Protein AF-A0A7X9KR32-F1 (afdb_monomer)

Foldseek 3Di:
DPPPPPVVVVVVVVVVVVVLVVQLVVQLVVLVVVCVVVVPPDSVSNPVSNVVVVVVVVVVVCVVPDDDD

pLDDT: mea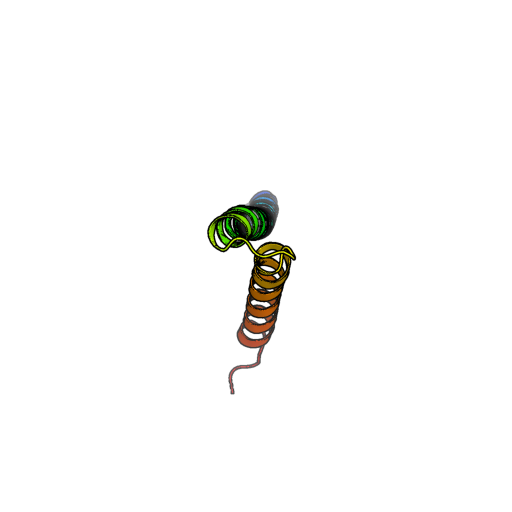n 89.69, std 11.53, range [41.94, 97.69]

Mean predicted aligned error: 6.06 Å

Structure (mmCIF, N/CA/C/O backbone):
dat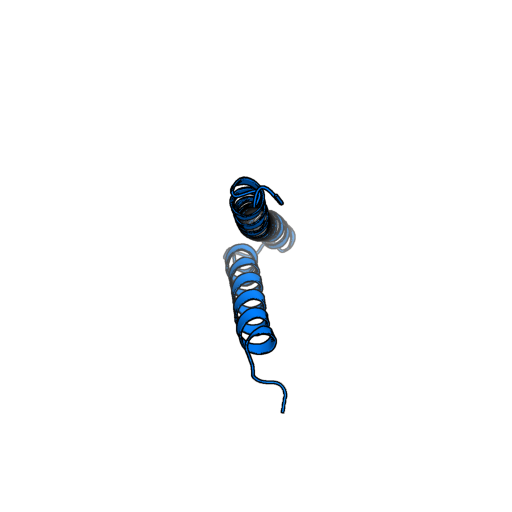a_AF-A0A7X9KR32-F1
#
_entry.id   AF-A0A7X9KR32-F1
#
loop_
_atom_site.group_PDB
_atom_site.id
_atom_site.type_symbol
_atom_site.label_atom_id
_atom_site.label_alt_id
_atom_site.label_comp_id
_atom_site.label_asym_id
_atom_site.label_entity_id
_atom_site.label_seq_id
_atom_site.pdbx_PDB_ins_code
_atom_site.Cartn_x
_atom_site.Cartn_y
_atom_site.Cartn_z
_atom_site.occupancy
_atom_site.B_iso_or_equiv
_atom_site.auth_seq_id
_atom_site.auth_comp_id
_atom_site.auth_asym_id
_atom_site.auth_atom_id
_atom_site.pdbx_PDB_model_num
ATOM 1 N N . MET A 1 1 ? 24.600 12.944 -27.011 1.00 41.94 1 MET A N 1
ATOM 2 C CA . MET A 1 1 ? 24.774 11.751 -26.149 1.00 41.94 1 MET A CA 1
ATOM 3 C C . MET A 1 1 ? 23.667 11.740 -25.099 1.00 41.94 1 MET A C 1
ATOM 5 O O . MET A 1 1 ? 23.686 12.573 -24.204 1.00 41.94 1 MET A O 1
ATOM 9 N N . ASN A 1 2 ? 22.654 10.881 -25.253 1.00 50.91 2 ASN A N 1
ATOM 10 C CA . ASN A 1 2 ? 21.516 10.809 -24.330 1.00 50.91 2 ASN A CA 1
ATOM 11 C C . ASN A 1 2 ? 21.976 10.167 -23.010 1.00 50.91 2 ASN A C 1
ATOM 13 O O . ASN A 1 2 ? 22.259 8.969 -22.967 1.00 50.91 2 ASN A O 1
ATOM 17 N N . LYS A 1 3 ? 22.131 10.972 -21.953 1.00 58.25 3 LYS A N 1
ATOM 18 C CA . LYS A 1 3 ? 22.556 10.511 -20.627 1.00 58.25 3 LYS A CA 1
ATOM 19 C C . LYS A 1 3 ? 21.410 9.679 -20.052 1.00 58.25 3 LYS A C 1
ATOM 21 O O . LYS A 1 3 ? 20.453 10.232 -19.519 1.00 58.25 3 LYS A O 1
ATOM 26 N N . LYS A 1 4 ? 21.470 8.356 -20.239 1.00 61.00 4 LYS A N 1
ATOM 27 C CA . LYS A 1 4 ? 20.498 7.391 -19.709 1.00 61.00 4 LYS A CA 1
ATOM 28 C C . LYS A 1 4 ? 20.295 7.713 -18.226 1.00 61.00 4 LYS A C 1
ATOM 30 O O . LYS A 1 4 ? 21.221 7.592 -17.427 1.00 61.00 4 LYS A O 1
ATOM 35 N N . ASN A 1 5 ? 19.127 8.256 -17.892 1.00 68.94 5 ASN A N 1
ATOM 36 C CA . ASN A 1 5 ? 18.859 8.810 -16.573 1.00 68.94 5 ASN A CA 1
ATOM 37 C C . ASN A 1 5 ? 18.645 7.643 -15.603 1.00 68.94 5 ASN A C 1
ATOM 39 O O . ASN A 1 5 ? 17.521 7.190 -15.414 1.00 68.94 5 ASN A O 1
ATOM 43 N N . ASN A 1 6 ? 19.731 7.107 -15.042 1.00 72.88 6 ASN A N 1
ATOM 44 C CA . ASN A 1 6 ? 19.698 5.965 -14.120 1.00 72.88 6 ASN A CA 1
ATOM 45 C C . ASN A 1 6 ? 18.746 6.215 -12.935 1.00 72.88 6 ASN A C 1
ATOM 47 O O . ASN A 1 6 ? 18.090 5.293 -12.454 1.00 72.88 6 ASN A O 1
ATOM 51 N N . ASN A 1 7 ? 18.575 7.481 -12.550 1.00 85.88 7 ASN A N 1
ATOM 52 C CA . ASN A 1 7 ? 17.645 7.898 -11.507 1.00 85.88 7 ASN A CA 1
ATOM 53 C C . ASN A 1 7 ? 16.177 7.698 -11.910 1.00 85.88 7 ASN A C 1
ATOM 55 O O . ASN A 1 7 ? 15.342 7.463 -11.048 1.00 85.88 7 ASN A O 1
ATOM 59 N N . ALA A 1 8 ? 15.840 7.743 -13.202 1.00 88.19 8 ALA A N 1
ATOM 60 C CA . ALA A 1 8 ? 14.468 7.538 -13.668 1.00 88.19 8 ALA A CA 1
ATOM 61 C C . ALA A 1 8 ? 13.970 6.112 -13.389 1.00 88.19 8 ALA A C 1
ATOM 63 O O . ALA A 1 8 ? 12.803 5.922 -13.052 1.00 88.19 8 ALA A O 1
ATOM 64 N N . LEU A 1 9 ? 14.854 5.111 -13.475 1.00 89.31 9 LEU A N 1
ATOM 65 C CA . LEU A 1 9 ? 14.519 3.740 -13.083 1.00 89.31 9 LEU A CA 1
ATOM 66 C C . LEU A 1 9 ? 14.279 3.649 -11.573 1.00 89.31 9 LEU A C 1
ATOM 68 O O . LEU A 1 9 ? 13.284 3.060 -11.162 1.00 89.31 9 LEU A O 1
ATOM 72 N N . LEU A 1 10 ? 15.130 4.284 -10.759 1.00 91.81 10 LEU A N 1
ATOM 73 C CA . LEU A 1 10 ? 14.960 4.330 -9.301 1.00 91.81 10 LEU A CA 1
ATOM 74 C C . LEU A 1 10 ? 13.626 4.980 -8.906 1.00 91.81 10 LEU A C 1
ATOM 76 O O . LEU A 1 10 ? 12.865 4.395 -8.141 1.00 91.81 10 LEU A O 1
ATOM 80 N N . TRP A 1 11 ? 13.295 6.135 -9.490 1.00 93.94 11 TRP A N 1
ATOM 81 C CA . TRP A 1 11 ? 12.015 6.814 -9.268 1.00 93.94 11 TRP A CA 1
ATOM 82 C C . TRP A 1 11 ? 10.815 5.972 -9.706 1.00 93.94 11 TRP A C 1
ATOM 84 O O . TRP A 1 11 ? 9.796 5.952 -9.015 1.00 93.94 11 TRP A O 1
ATOM 94 N N . LYS A 1 12 ? 10.936 5.237 -10.819 1.00 90.88 12 LYS A N 1
ATOM 95 C CA . LYS A 1 12 ? 9.890 4.318 -11.282 1.00 90.88 12 LYS A CA 1
ATOM 96 C C . LYS A 1 12 ? 9.635 3.209 -10.260 1.00 90.88 12 LYS A C 1
ATOM 98 O O . LYS A 1 12 ? 8.484 2.987 -9.896 1.00 90.88 12 LYS A O 1
ATOM 103 N N . TYR A 1 13 ? 10.679 2.536 -9.775 1.00 91.62 13 TYR A N 1
ATOM 104 C CA . TYR A 1 13 ? 10.520 1.469 -8.781 1.00 91.62 13 TYR A CA 1
ATOM 105 C C . TYR A 1 13 ? 10.029 1.993 -7.432 1.00 91.62 13 TYR A C 1
ATOM 107 O O . TYR A 1 13 ? 9.171 1.362 -6.820 1.00 91.62 13 TYR A O 1
ATOM 115 N N . LEU A 1 14 ? 10.501 3.168 -7.006 1.00 95.81 14 LEU A N 1
ATOM 116 C CA . LEU A 1 14 ? 10.026 3.817 -5.787 1.00 95.81 14 LEU A CA 1
ATOM 117 C C . LEU A 1 14 ? 8.528 4.126 -5.875 1.00 95.81 14 LEU A C 1
ATOM 119 O O . LEU A 1 14 ? 7.779 3.783 -4.969 1.00 95.81 14 LEU A O 1
ATOM 123 N N . SER A 1 15 ? 8.073 4.718 -6.985 1.00 94.56 15 SER A N 1
ATOM 124 C CA . SER A 1 15 ? 6.653 5.019 -7.194 1.00 94.56 15 SER A CA 1
ATOM 125 C C . SER A 1 15 ? 5.792 3.755 -7.162 1.00 94.56 15 SER A C 1
ATOM 127 O O . SER A 1 15 ? 4.771 3.732 -6.477 1.00 94.56 15 SER A O 1
ATOM 129 N N . LEU A 1 16 ? 6.225 2.687 -7.840 1.00 93.75 16 LEU A N 1
ATOM 130 C CA . LEU A 1 16 ? 5.522 1.402 -7.832 1.00 93.75 16 LEU A CA 1
ATOM 131 C C . LEU A 1 16 ? 5.450 0.797 -6.422 1.00 93.75 16 LEU A C 1
ATOM 133 O O . LEU A 1 16 ? 4.380 0.370 -5.995 1.00 93.75 16 LEU A O 1
ATOM 137 N N . GLY A 1 17 ? 6.559 0.804 -5.678 1.00 94.25 17 GLY A N 1
ATOM 138 C CA . GLY A 1 17 ? 6.596 0.321 -4.296 1.00 94.25 17 GLY A CA 1
ATOM 139 C C . GLY A 1 17 ? 5.661 1.113 -3.383 1.00 94.25 17 GLY A C 1
ATOM 140 O O . GLY A 1 17 ? 4.846 0.528 -2.671 1.00 94.25 17 GLY A O 1
ATOM 141 N N . THR A 1 18 ? 5.704 2.445 -3.463 1.00 96.56 18 THR A N 1
ATOM 142 C CA . THR A 1 18 ? 4.822 3.326 -2.688 1.00 96.56 18 THR A CA 1
ATOM 143 C C . THR A 1 18 ? 3.352 3.083 -3.010 1.00 96.56 18 THR A C 1
ATOM 145 O O . THR A 1 18 ? 2.540 3.039 -2.092 1.00 96.56 18 THR A O 1
ATOM 148 N N . GLN A 1 19 ? 2.988 2.871 -4.280 1.00 95.25 19 GLN A N 1
ATOM 149 C CA . GLN A 1 19 ? 1.606 2.551 -4.655 1.00 95.25 19 GLN A CA 1
ATOM 150 C C . GLN A 1 19 ? 1.108 1.276 -3.965 1.00 95.25 19 GLN A C 1
ATOM 152 O O . GLN A 1 19 ? -0.006 1.268 -3.446 1.00 95.25 19 GLN A O 1
ATOM 157 N N . ILE A 1 20 ? 1.933 0.224 -3.909 1.00 95.50 20 ILE A N 1
ATOM 158 C CA . ILE A 1 20 ? 1.577 -1.032 -3.234 1.00 95.50 20 ILE A CA 1
ATOM 159 C C . ILE A 1 20 ? 1.429 -0.804 -1.725 1.00 95.50 20 ILE A C 1
ATOM 161 O O . ILE A 1 20 ? 0.435 -1.228 -1.140 1.00 95.50 20 ILE A O 1
ATOM 165 N N . ILE A 1 21 ? 2.372 -0.094 -1.099 1.00 97.06 21 ILE A N 1
ATOM 166 C CA . ILE A 1 21 ? 2.331 0.203 0.341 1.00 97.06 21 ILE A CA 1
ATOM 167 C C . ILE A 1 21 ? 1.079 1.010 0.695 1.00 97.06 21 ILE A C 1
ATOM 169 O O . ILE A 1 21 ? 0.367 0.661 1.634 1.00 97.06 21 ILE A O 1
ATOM 173 N N . VAL A 1 22 ? 0.780 2.061 -0.072 1.00 97.69 22 VAL A N 1
ATOM 174 C CA . VAL A 1 22 ? -0.407 2.899 0.137 1.00 97.69 22 VAL A CA 1
ATOM 175 C C . VAL A 1 22 ? -1.683 2.088 -0.072 1.00 97.69 22 VAL A C 1
ATOM 177 O O . VAL A 1 22 ? -2.594 2.193 0.742 1.00 97.69 22 VAL A O 1
ATOM 180 N N . ALA A 1 23 ? -1.750 1.247 -1.107 1.00 96.50 23 ALA A N 1
ATOM 181 C CA . ALA A 1 23 ? -2.911 0.396 -1.355 1.00 96.50 23 ALA A CA 1
ATOM 182 C C . ALA A 1 23 ? -3.161 -0.591 -0.203 1.00 96.50 23 ALA A C 1
ATOM 184 O O . ALA A 1 23 ? -4.297 -0.732 0.245 1.00 96.50 23 ALA A O 1
ATOM 185 N N . LEU A 1 24 ? -2.111 -1.235 0.314 1.00 97.19 24 LEU A N 1
ATOM 186 C CA . LEU A 1 24 ? -2.218 -2.159 1.445 1.00 97.19 24 LEU A CA 1
ATOM 187 C C . LEU A 1 24 ? -2.565 -1.433 2.750 1.00 97.19 24 LEU A C 1
ATOM 189 O O . LEU A 1 24 ? -3.456 -1.873 3.474 1.00 97.19 24 LEU A O 1
ATOM 193 N N . GLY A 1 25 ? -1.921 -0.298 3.031 1.00 97.44 25 GLY A N 1
ATOM 194 C CA . GLY A 1 25 ? -2.231 0.526 4.200 1.00 97.44 25 GLY A CA 1
ATOM 195 C C . GLY A 1 25 ? -3.674 1.033 4.181 1.00 97.44 25 GLY A C 1
ATOM 196 O O . GLY A 1 25 ? -4.379 0.941 5.186 1.00 97.44 25 GLY A O 1
ATOM 197 N N . ALA A 1 26 ? -4.150 1.484 3.018 1.00 97.56 26 ALA A N 1
ATOM 198 C CA . ALA A 1 26 ? -5.542 1.867 2.820 1.00 97.56 26 ALA A CA 1
ATOM 199 C C . ALA A 1 26 ? -6.488 0.673 3.008 1.00 97.56 26 ALA A C 1
ATOM 201 O O . ALA A 1 26 ? -7.493 0.808 3.698 1.00 97.56 26 ALA A O 1
ATOM 202 N N . ALA A 1 27 ? -6.165 -0.502 2.456 1.00 97.06 27 ALA A N 1
ATOM 203 C CA . ALA A 1 27 ? -6.974 -1.710 2.613 1.00 97.06 27 ALA A CA 1
ATOM 204 C C . ALA A 1 27 ? -7.140 -2.114 4.086 1.00 97.06 27 ALA A C 1
ATOM 206 O O . ALA 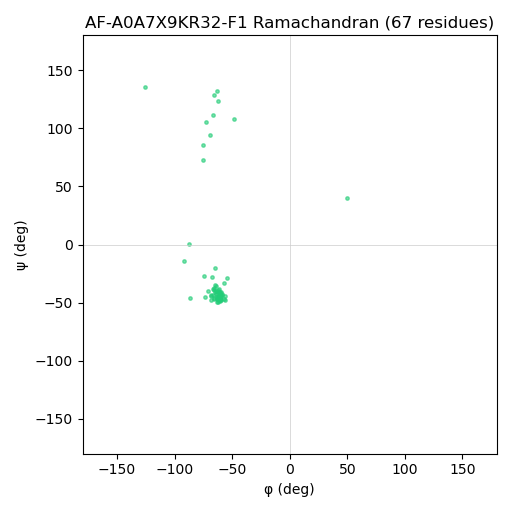A 1 27 ? -8.252 -2.419 4.509 1.00 97.06 27 ALA A O 1
ATOM 207 N N . VAL A 1 28 ? -6.068 -2.046 4.882 1.00 96.81 28 VAL A N 1
ATOM 208 C CA . VAL A 1 28 ? -6.123 -2.299 6.330 1.00 96.81 28 VAL A CA 1
ATOM 209 C C . VAL A 1 28 ? -6.963 -1.238 7.041 1.00 96.81 28 VAL A C 1
ATOM 211 O O . VAL A 1 28 ? -7.837 -1.585 7.832 1.00 96.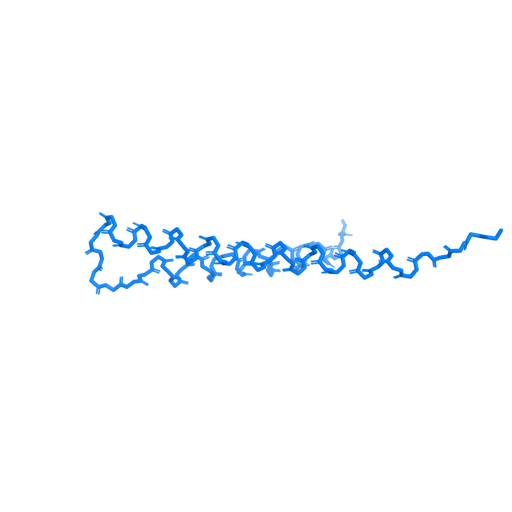81 28 VAL A O 1
ATOM 214 N N . TYR A 1 29 ? -6.749 0.047 6.743 1.00 96.69 29 TYR A N 1
ATOM 215 C CA . TYR A 1 29 ? -7.510 1.139 7.357 1.00 96.69 29 TYR A CA 1
ATOM 216 C C . TYR A 1 29 ? -9.015 1.032 7.069 1.00 96.69 29 TYR A C 1
ATOM 218 O O . TYR A 1 29 ? -9.840 1.123 7.981 1.00 96.69 29 TYR A O 1
ATOM 226 N N . PHE A 1 30 ? -9.386 0.791 5.809 1.00 96.62 30 PHE A N 1
ATOM 227 C CA . PHE A 1 30 ? -10.778 0.569 5.431 1.00 96.62 30 PHE A CA 1
ATOM 228 C C . PHE A 1 30 ? -11.328 -0.721 6.035 1.00 96.62 30 PHE A C 1
ATOM 230 O O . PHE A 1 30 ? -12.461 -0.709 6.506 1.00 96.62 30 PHE A O 1
ATOM 237 N N . GLY A 1 31 ? -10.532 -1.791 6.095 1.00 94.88 31 GLY A N 1
ATOM 238 C CA . GLY A 1 31 ? -10.905 -3.034 6.763 1.00 94.88 31 GLY A CA 1
ATOM 239 C C . GLY A 1 31 ? -11.264 -2.813 8.227 1.00 94.88 31 GLY A C 1
ATOM 240 O O . GLY A 1 31 ? -12.335 -3.230 8.649 1.00 94.88 31 GLY A O 1
ATOM 241 N N . LEU A 1 32 ? -10.448 -2.059 8.971 1.00 94.88 32 LEU A N 1
ATOM 242 C CA . LEU A 1 32 ? -10.722 -1.728 10.374 1.00 94.8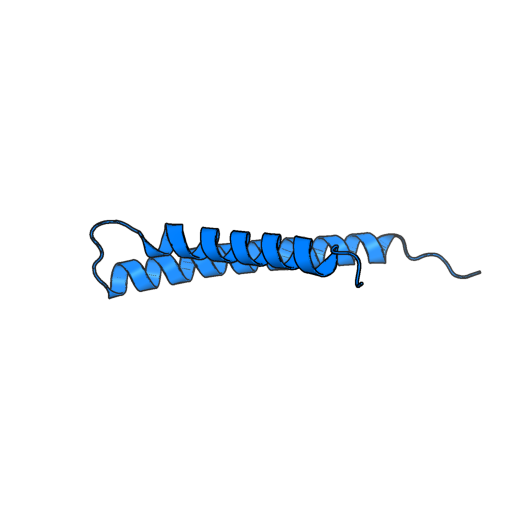8 32 LEU A CA 1
ATOM 243 C C . LEU A 1 32 ? -12.029 -0.945 10.518 1.00 94.88 32 LEU A C 1
ATOM 245 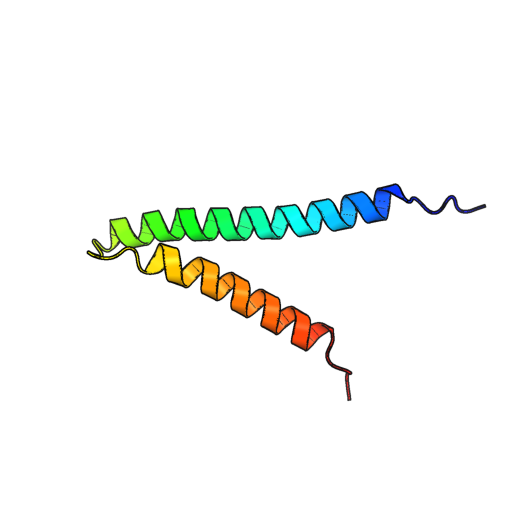O O . LEU A 1 32 ? -12.839 -1.227 11.400 1.00 94.88 32 LEU A O 1
ATOM 249 N N . LYS A 1 33 ? -12.251 0.035 9.634 1.00 94.88 33 LYS A N 1
ATOM 250 C CA . LYS A 1 33 ? -13.471 0.847 9.644 1.00 94.88 33 LYS A CA 1
ATOM 251 C C . LYS A 1 33 ? -14.715 0.012 9.326 1.00 94.88 33 LYS A C 1
ATOM 253 O O . LYS A 1 33 ? -15.742 0.204 9.970 1.00 94.88 33 LYS A O 1
ATOM 258 N N . ILE A 1 34 ? -14.624 -0.901 8.360 1.00 94.62 34 ILE A N 1
ATOM 259 C CA . ILE A 1 34 ? -15.713 -1.801 7.959 1.00 94.62 34 ILE A CA 1
ATOM 260 C C . ILE A 1 34 ? -16.006 -2.814 9.066 1.00 94.62 34 ILE A C 1
ATOM 262 O O . ILE A 1 34 ? -17.164 -2.966 9.447 1.00 94.62 34 ILE A O 1
ATOM 266 N N . ASP A 1 35 ? -14.973 -3.458 9.612 1.00 92.12 35 ASP A N 1
ATOM 267 C CA . ASP A 1 35 ? -15.116 -4.452 10.678 1.00 92.12 35 ASP A CA 1
ATOM 268 C C . ASP A 1 35 ? -15.768 -3.844 11.923 1.00 92.12 35 ASP A C 1
ATOM 270 O O . ASP A 1 35 ? -16.671 -4.445 12.508 1.00 92.12 35 ASP A O 1
ATOM 274 N N . HIS A 1 36 ? -15.377 -2.617 12.284 1.00 92.06 36 HIS A N 1
ATOM 275 C CA . HIS A 1 36 ? -15.992 -1.889 13.390 1.00 92.06 36 HIS A CA 1
ATOM 276 C C . HIS A 1 36 ? -17.435 -1.473 13.071 1.00 92.06 36 HIS A C 1
ATOM 278 O O . HIS A 1 36 ? -18.320 -1.650 13.906 1.00 92.06 36 HIS A O 1
ATOM 284 N N . TRP A 1 37 ? -17.706 -0.965 11.864 1.00 93.06 37 TRP A N 1
ATOM 285 C CA . TRP A 1 37 ? -19.056 -0.539 11.482 1.00 93.06 37 TRP A CA 1
ATOM 286 C C . TRP A 1 37 ? -20.057 -1.702 11.449 1.00 93.06 37 TRP A C 1
ATOM 288 O O . TRP A 1 37 ? -21.207 -1.539 11.851 1.00 93.06 37 TRP A O 1
ATOM 298 N N . LEU A 1 38 ? -19.609 -2.888 11.032 1.00 90.38 38 LEU A N 1
ATOM 299 C CA . LEU A 1 38 ? -20.421 -4.104 10.968 1.00 90.38 38 LEU A CA 1
ATOM 300 C C . LEU A 1 38 ? -20.428 -4.902 12.285 1.00 90.38 38 LEU A C 1
ATOM 302 O O . LEU A 1 38 ? -21.092 -5.935 12.357 1.00 90.38 38 LEU A O 1
ATOM 306 N N . ASN A 1 39 ? -19.728 -4.429 13.328 1.00 86.50 39 ASN A N 1
ATOM 307 C CA . ASN A 1 39 ? -19.567 -5.117 14.616 1.00 86.50 39 ASN A CA 1
ATOM 308 C C . ASN A 1 39 ? -19.136 -6.586 14.460 1.00 86.50 39 ASN A C 1
ATOM 310 O O . ASN A 1 39 ? -19.611 -7.481 15.170 1.00 86.50 39 ASN A O 1
ATOM 314 N N . PHE A 1 40 ? -18.233 -6.861 13.516 1.00 85.81 40 PHE A N 1
ATOM 315 C CA . PHE A 1 40 ? -17.723 -8.215 13.375 1.00 85.81 40 PHE A CA 1
ATOM 316 C C . PHE A 1 40 ? -16.912 -8.596 14.616 1.00 85.81 40 PHE A C 1
ATOM 318 O O . PHE A 1 40 ? -15.985 -7.901 15.023 1.00 85.81 40 PHE A O 1
ATOM 325 N N . LYS A 1 41 ? -17.241 -9.750 15.212 1.00 81.31 41 LYS A N 1
ATOM 326 C CA . LYS A 1 41 ? -16.493 -10.304 16.356 1.00 81.31 41 LYS A CA 1
ATOM 327 C C . LYS A 1 41 ? -15.058 -10.698 15.990 1.00 81.31 41 LYS A C 1
ATOM 329 O O . LYS A 1 41 ? -14.218 -10.839 16.871 1.00 81.31 41 LYS A O 1
ATOM 334 N N . MET A 1 42 ? -14.799 -10.901 14.701 1.00 86.88 42 MET A N 1
ATOM 335 C CA . MET A 1 42 ? -13.496 -11.234 14.143 1.00 86.88 42 MET A CA 1
ATOM 336 C C . MET A 1 42 ? -13.162 -10.212 13.046 1.00 86.88 42 MET A C 1
ATOM 338 O O . MET A 1 42 ? -14.044 -9.926 12.237 1.00 86.88 42 MET A O 1
ATOM 342 N N . PRO A 1 43 ? -11.932 -9.671 12.986 1.00 88.19 43 PRO A N 1
ATOM 343 C CA . PRO A 1 43 ? -11.554 -8.632 12.025 1.00 88.19 43 PRO A CA 1
ATOM 344 C C . PRO A 1 43 ? -11.354 -9.215 10.614 1.00 88.19 43 PRO A C 1
ATOM 346 O O . PRO A 1 43 ? -10.230 -9.407 10.148 1.00 88.19 43 PRO A O 1
ATOM 349 N N . LEU A 1 44 ? -12.454 -9.582 9.955 1.00 93.06 44 LEU A N 1
ATOM 350 C CA . LEU A 1 44 ? -12.447 -10.286 8.675 1.00 93.06 44 LEU A CA 1
ATOM 351 C C . LEU A 1 44 ? -12.058 -9.365 7.518 1.00 93.06 44 LEU A C 1
ATOM 353 O O . LEU A 1 44 ? -11.237 -9.752 6.689 1.00 93.06 44 LEU A O 1
ATOM 357 N N . ALA A 1 45 ? -12.603 -8.151 7.446 1.00 93.19 45 ALA A N 1
ATOM 358 C CA . ALA A 1 45 ? -12.322 -7.222 6.357 1.00 93.19 45 ALA A CA 1
ATOM 359 C C . ALA A 1 45 ? -10.856 -6.775 6.362 1.00 93.19 45 ALA A C 1
ATOM 361 O O . ALA A 1 45 ? -10.252 -6.684 5.293 1.00 93.19 45 ALA A O 1
ATOM 362 N N . VAL A 1 46 ? -10.253 -6.579 7.542 1.00 94.94 46 VAL A N 1
ATOM 363 C CA . VAL A 1 46 ? -8.811 -6.303 7.686 1.00 94.94 46 VAL A CA 1
ATOM 364 C C . VAL A 1 46 ? -7.941 -7.392 7.065 1.00 94.94 46 VAL A C 1
ATOM 366 O O . VAL A 1 46 ? -6.875 -7.083 6.546 1.00 94.94 46 VAL A O 1
ATOM 369 N N . TRP A 1 47 ? -8.376 -8.651 7.098 1.00 94.25 47 TRP A N 1
ATOM 370 C CA . TRP A 1 47 ? -7.639 -9.769 6.506 1.00 94.25 47 TRP A CA 1
ATOM 371 C C . TRP A 1 47 ? -7.957 -9.956 5.023 1.00 94.25 47 TRP A C 1
ATOM 373 O O . TRP A 1 47 ? -7.056 -10.116 4.198 1.00 94.25 47 TRP A O 1
ATOM 383 N N . VAL A 1 48 ? -9.240 -9.919 4.666 1.00 95.75 48 VAL A N 1
ATOM 384 C CA . VAL A 1 48 ? -9.712 -10.228 3.313 1.00 95.75 48 VAL A CA 1
ATOM 385 C C . VAL A 1 48 ? -9.326 -9.132 2.319 1.00 95.75 48 VAL A C 1
ATOM 387 O O . VAL A 1 48 ? -8.907 -9.453 1.209 1.00 95.75 48 VAL A O 1
ATOM 390 N N . LEU A 1 49 ? -9.412 -7.848 2.690 1.00 95.06 49 LEU A N 1
ATOM 391 C CA . LEU A 1 49 ? -9.118 -6.743 1.767 1.00 95.06 49 LEU A CA 1
ATOM 392 C C . LEU A 1 49 ? -7.654 -6.726 1.288 1.00 95.06 49 LEU A C 1
ATOM 394 O O . LEU A 1 49 ? -7.442 -6.668 0.074 1.00 95.06 49 LEU A O 1
ATOM 398 N N . PRO A 1 50 ? -6.629 -6.818 2.160 1.00 95.06 50 PRO A N 1
ATOM 399 C CA . PRO A 1 50 ? -5.239 -6.900 1.712 1.00 95.06 50 PRO A CA 1
ATOM 400 C C . PRO A 1 50 ? -4.962 -8.140 0.859 1.00 95.06 50 PRO A C 1
ATOM 402 O O . PRO A 1 50 ? -4.291 -8.038 -0.168 1.00 95.06 50 PRO A O 1
ATOM 405 N N . LEU A 1 51 ? -5.520 -9.300 1.228 1.00 96.50 51 LEU A N 1
ATOM 406 C CA . LEU A 1 51 ? -5.387 -10.528 0.437 1.00 96.50 51 LEU A CA 1
ATOM 407 C C . LEU A 1 51 ? -6.018 -10.384 -0.952 1.00 96.50 51 LEU A C 1
ATOM 409 O O . LEU A 1 51 ? -5.449 -10.840 -1.947 1.00 96.50 51 LEU A O 1
ATOM 413 N N . PHE A 1 52 ? -7.160 -9.704 -1.041 1.00 97.00 52 PHE A N 1
ATOM 414 C CA . PHE A 1 52 ? -7.816 -9.407 -2.307 1.00 97.00 52 PHE A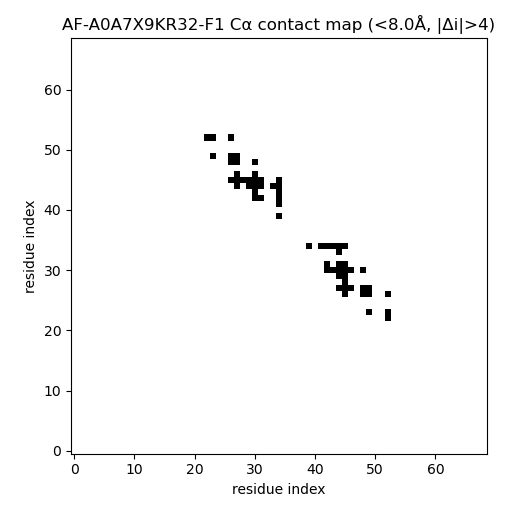 CA 1
ATOM 415 C C . PHE A 1 52 ? -6.951 -8.503 -3.19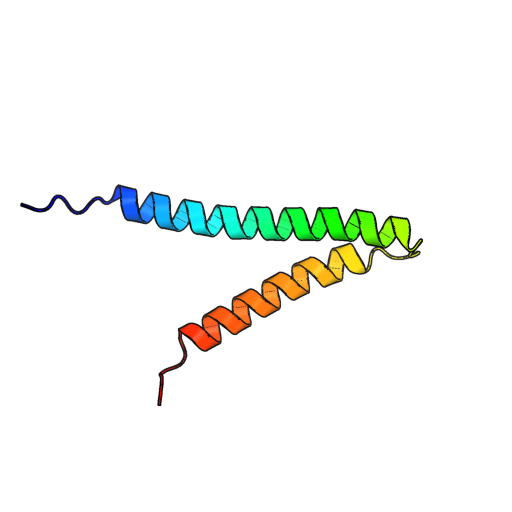4 1.00 97.00 52 PHE A C 1
ATOM 417 O O . PHE A 1 52 ? -6.729 -8.828 -4.361 1.00 97.00 52 PHE A O 1
ATOM 424 N N . ILE A 1 53 ? -6.381 -7.426 -2.638 1.00 95.94 53 ILE A N 1
ATOM 425 C CA . ILE A 1 53 ? -5.441 -6.542 -3.352 1.00 95.94 53 ILE A CA 1
ATOM 426 C C . ILE A 1 53 ? -4.249 -7.341 -3.899 1.00 95.94 53 ILE A C 1
ATOM 428 O O . ILE A 1 53 ? -3.907 -7.207 -5.074 1.00 95.94 53 ILE A O 1
ATOM 432 N N . ILE A 1 54 ? -3.637 -8.200 -3.076 1.00 96.12 54 ILE A N 1
ATOM 433 C CA . ILE A 1 54 ? -2.497 -9.036 -3.484 1.00 96.12 54 ILE A CA 1
ATOM 434 C C . ILE A 1 54 ? -2.898 -9.988 -4.615 1.00 96.12 54 ILE A C 1
ATOM 436 O O . ILE A 1 54 ? -2.185 -10.095 -5.612 1.00 96.12 54 ILE A O 1
ATOM 440 N N . THR A 1 55 ? -4.057 -10.635 -4.503 1.00 97.12 55 THR A N 1
ATOM 441 C CA . THR A 1 55 ? -4.566 -11.555 -5.530 1.00 97.12 55 THR A CA 1
ATOM 442 C C . THR A 1 55 ? -4.770 -10.839 -6.864 1.00 97.12 55 THR A C 1
ATOM 444 O O . THR A 1 55 ? -4.343 -11.337 -7.905 1.00 97.12 55 THR A O 1
ATOM 447 N N . LEU A 1 56 ? -5.359 -9.639 -6.843 1.00 96.25 56 LEU A N 1
ATOM 448 C CA . LEU A 1 56 ? -5.535 -8.817 -8.040 1.00 96.25 56 LEU A CA 1
ATOM 449 C C . LEU A 1 56 ? -4.200 -8.385 -8.653 1.00 96.25 56 LEU A C 1
ATOM 451 O O . LEU A 1 56 ? -4.063 -8.405 -9.876 1.00 96.25 56 LEU A O 1
ATOM 455 N N . LEU A 1 57 ? -3.216 -8.012 -7.829 1.00 95.06 57 LEU A N 1
ATOM 456 C CA . LEU A 1 57 ? -1.876 -7.659 -8.303 1.00 95.06 57 LEU A CA 1
ATOM 457 C C . LEU A 1 57 ? -1.203 -8.846 -8.992 1.00 95.06 57 LEU A C 1
ATOM 459 O O . LEU A 1 57 ? -0.701 -8.692 -10.102 1.00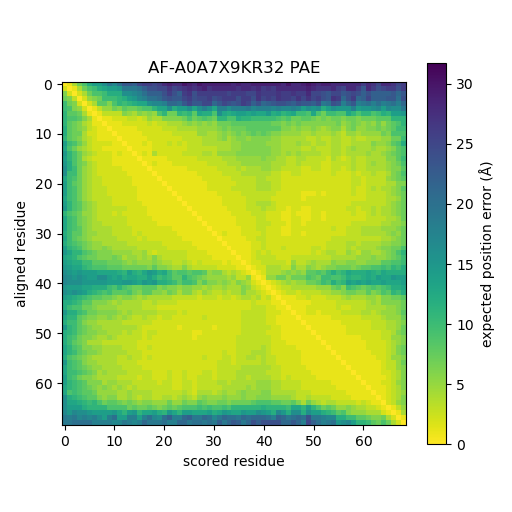 95.06 57 LEU A O 1
ATOM 463 N N . ILE A 1 58 ? -1.244 -10.032 -8.382 1.00 95.38 58 ILE A N 1
ATOM 464 C CA . ILE A 1 58 ? -0.683 -11.255 -8.967 1.00 95.38 58 ILE A CA 1
ATOM 465 C C . ILE A 1 58 ? -1.401 -11.596 -10.274 1.00 95.38 58 ILE A C 1
ATOM 467 O O . ILE A 1 58 ? -0.747 -11.813 -11.292 1.00 95.38 58 ILE A O 1
ATOM 471 N N . TYR A 1 59 ? -2.736 -11.582 -10.279 1.00 96.62 59 TYR A N 1
ATOM 472 C CA . TYR A 1 59 ? -3.529 -11.828 -11.483 1.00 96.62 59 TYR A CA 1
ATOM 473 C C . TYR A 1 59 ? -3.159 -10.859 -12.611 1.00 96.62 59 TYR A C 1
ATOM 475 O O . TYR A 1 59 ? -2.960 -11.275 -13.754 1.00 96.62 59 TYR A O 1
ATOM 483 N N . LYS A 1 60 ? -3.015 -9.571 -12.288 1.00 93.44 60 LYS A N 1
ATOM 484 C CA . LYS A 1 60 ? -2.609 -8.546 -13.246 1.00 93.44 60 LYS A CA 1
ATOM 485 C C . LYS A 1 60 ? -1.205 -8.806 -13.785 1.00 93.44 60 LYS A C 1
ATOM 487 O O . LYS A 1 60 ? -1.023 -8.766 -14.992 1.00 93.44 60 LYS A O 1
ATOM 492 N N . VAL A 1 61 ? -0.241 -9.141 -12.926 1.00 93.56 61 VAL A N 1
ATOM 493 C CA . VAL A 1 61 ? 1.131 -9.475 -13.343 1.00 93.56 61 VAL A CA 1
ATOM 494 C C . VAL A 1 61 ? 1.148 -10.684 -14.278 1.00 93.56 61 VAL A C 1
ATOM 496 O O . VAL A 1 61 ? 1.814 -10.639 -15.312 1.00 93.56 61 VAL A O 1
ATOM 499 N N . ILE A 1 62 ? 0.390 -11.739 -13.962 1.00 95.31 62 ILE A N 1
ATOM 500 C CA . ILE A 1 62 ? 0.261 -12.921 -14.824 1.00 95.31 62 ILE A CA 1
ATOM 501 C C . ILE A 1 62 ? -0.332 -12.520 -16.176 1.00 95.31 62 ILE A C 1
ATOM 503 O O . ILE A 1 62 ? 0.221 -12.876 -17.211 1.00 95.31 62 ILE A O 1
ATOM 507 N N . LYS A 1 63 ? -1.427 -11.753 -16.182 1.00 93.94 63 LYS A N 1
ATOM 508 C CA . LYS A 1 63 ? -2.099 -11.310 -17.409 1.00 93.94 63 LYS A CA 1
ATOM 509 C C . LYS A 1 63 ? -1.226 -10.388 -18.265 1.00 93.94 63 LYS A C 1
ATOM 511 O O . LYS A 1 63 ? -1.236 -10.519 -19.484 1.00 93.94 63 LYS A O 1
ATOM 516 N N . ASP A 1 64 ? -0.477 -9.484 -17.642 1.00 91.31 64 ASP A N 1
ATOM 517 C CA . ASP A 1 64 ? 0.396 -8.526 -18.327 1.00 91.31 64 ASP A CA 1
ATOM 518 C C . ASP A 1 64 ? 1.663 -9.202 -18.878 1.00 91.31 64 ASP A C 1
ATOM 520 O O . ASP A 1 64 ? 2.219 -8.749 -19.877 1.00 91.31 64 ASP A O 1
ATOM 524 N N . THR A 1 65 ? 2.102 -10.299 -18.251 1.00 92.06 65 THR A N 1
ATOM 525 C CA . THR A 1 65 ? 3.261 -11.098 -18.691 1.00 92.06 65 THR A CA 1
ATOM 526 C C . THR A 1 65 ? 2.855 -12.241 -19.629 1.00 92.06 65 THR A C 1
ATOM 528 O O . THR A 1 65 ? 3.709 -12.834 -20.289 1.00 92.06 65 THR A O 1
ATOM 531 N N . ALA A 1 66 ? 1.563 -12.566 -19.716 1.00 88.50 66 ALA A N 1
ATOM 532 C CA . ALA A 1 66 ? 1.085 -13.628 -20.585 1.00 88.50 66 ALA A CA 1
ATOM 533 C C . ALA A 1 66 ? 1.371 -13.278 -22.059 1.00 88.50 66 ALA A C 1
ATOM 535 O O . ALA A 1 66 ? 1.056 -12.169 -22.506 1.00 88.50 66 ALA A O 1
ATOM 536 N N . PRO A 1 67 ? 1.943 -14.209 -22.842 1.00 79.69 67 PRO A N 1
ATOM 537 C CA . PRO A 1 67 ? 2.152 -13.993 -24.265 1.00 79.69 67 PRO A CA 1
ATOM 538 C C . PRO A 1 67 ? 0.793 -13.804 -24.946 1.00 79.69 67 PRO A C 1
ATOM 540 O O . PRO A 1 67 ? -0.093 -14.655 -24.841 1.00 79.69 67 PRO A O 1
ATOM 543 N N . LYS A 1 68 ? 0.621 -12.672 -25.637 1.00 76.25 68 LYS A N 1
ATOM 544 C CA . LYS A 1 68 ? -0.548 -12.446 -26.491 1.00 76.25 68 LYS A CA 1
ATOM 545 C C . LYS A 1 68 ? -0.464 -13.442 -27.653 1.00 76.25 68 LYS A C 1
ATOM 547 O O . LYS A 1 68 ? 0.471 -13.350 -28.445 1.00 76.25 68 LYS A O 1
ATOM 552 N N . LYS A 1 69 ? -1.377 -14.418 -27.683 1.00 59.56 69 LYS A N 1
ATOM 553 C CA . LYS A 1 69 ? -1.624 -15.244 -28.874 1.00 59.56 69 LYS A CA 1
ATOM 554 C C . LYS A 1 69 ? -2.218 -14.396 -29.989 1.00 59.56 69 LYS A C 1
ATOM 556 O O . LYS A 1 69 ? -2.985 -13.464 -29.654 1.00 59.56 69 LYS A O 1
#

Radius of gyration: 17.61 Å; Cα contacts (8 Å, |Δi|>4): 31; chains: 1; bounding box: 45×27×45 Å

Secondary structure (DSSP, 8-state):
-----HHHHHHHHHHHHHHHHHHHHHHHHHHHHHHHHTT-SS-HHHHHHHHHHHHHHHHHHHHHHS---

Sequence (69 aa):
MNKKNNNALLWKYLSLGTQIIVALGAAVYFGLKIDHWLNFKMPLAVWVLPLFIITLLIYKVIKDTAPKK

Solvent-accessible surface area (backbone atoms only — not comparable to full-atom values): 3882 Å² total; per-residue (Å²): 133,86,75,78,59,68,63,57,58,53,52,50,53,48,52,56,50,50,51,52,52,52,52,42,51,48,27,36,54,51,10,50,52,48,21,59,74,67,65,48,94,56,69,53,40,38,54,49,40,38,52,49,55,50,51,51,51,51,51,48,52,51,60,73,68,47,80,84,126